Protein AF-A0A1Y0BIU0-F1 (afdb_monomer_lite)

Structure (mmCIF, N/CA/C/O backbone):
data_AF-A0A1Y0BIU0-F1
#
_entry.id   AF-A0A1Y0BIU0-F1
#
loop_
_atom_site.group_PDB
_atom_site.id
_atom_site.type_symbol
_atom_site.label_atom_id
_atom_site.label_alt_id
_atom_site.label_comp_id
_atom_site.label_asym_id
_atom_site.label_entity_id
_atom_site.label_seq_id
_atom_site.pdbx_PDB_ins_code
_atom_site.Cartn_x
_atom_site.Cartn_y
_atom_site.Cartn_z
_atom_site.occupancy
_atom_site.B_iso_or_equiv
_atom_site.auth_seq_id
_atom_site.auth_comp_id
_atom_site.auth_asym_id
_atom_site.auth_atom_id
_atom_site.pdbx_PDB_model_num
ATOM 1 N N . MET A 1 1 ? -6.974 -20.911 17.694 1.00 64.38 1 MET A N 1
ATOM 2 C CA . MET A 1 1 ? -6.167 -20.661 16.487 1.00 64.38 1 MET A CA 1
ATOM 3 C C . MET A 1 1 ? -4.928 -21.517 16.591 1.00 64.38 1 MET A C 1
ATOM 5 O O . MET A 1 1 ? -4.274 -21.505 17.630 1.00 64.38 1 MET A O 1
ATOM 9 N N . THR A 1 2 ? -4.618 -22.281 15.554 1.00 69.25 2 THR A N 1
ATOM 10 C CA . THR A 1 2 ? -3.307 -22.928 15.434 1.00 69.25 2 THR A CA 1
ATOM 11 C C . THR A 1 2 ? -2.268 -21.893 14.987 1.00 69.25 2 THR A C 1
ATOM 13 O O . THR A 1 2 ? -2.621 -20.840 14.458 1.00 69.25 2 THR A O 1
ATOM 16 N N . ARG A 1 3 ? -0.967 -22.163 15.159 1.00 66.06 3 ARG A N 1
ATOM 17 C CA . ARG A 1 3 ? 0.085 -21.266 14.631 1.00 66.06 3 ARG A CA 1
ATOM 18 C C . ARG A 1 3 ? 0.022 -21.127 13.101 1.00 66.06 3 ARG A C 1
ATOM 20 O O . ARG A 1 3 ? 0.390 -20.086 12.577 1.00 66.06 3 ARG A O 1
ATOM 27 N N . ILE A 1 4 ? -0.489 -22.143 12.405 1.00 74.69 4 ILE A N 1
ATOM 28 C CA . ILE A 1 4 ? -0.654 -22.161 10.943 1.00 74.69 4 ILE A CA 1
ATOM 29 C C . ILE A 1 4 ? -1.794 -21.234 10.507 1.00 74.69 4 ILE A C 1
ATOM 31 O O . ILE A 1 4 ? -1.691 -20.593 9.464 1.00 74.69 4 ILE A O 1
ATOM 35 N N . ASP A 1 5 ? -2.829 -21.061 11.340 1.00 80.69 5 ASP A N 1
ATOM 36 C CA . ASP A 1 5 ? -3.926 -20.133 11.046 1.00 80.69 5 ASP A CA 1
ATOM 37 C C . ASP A 1 5 ? -3.447 -18.696 10.860 1.00 80.69 5 ASP A C 1
ATOM 39 O O . ASP A 1 5 ? -4.097 -17.943 10.141 1.00 80.69 5 ASP A O 1
ATOM 43 N N . TYR A 1 6 ? -2.321 -18.317 11.470 1.00 84.50 6 TYR A N 1
ATOM 44 C CA . TYR A 1 6 ? -1.779 -16.968 11.365 1.00 84.50 6 TYR A CA 1
ATOM 45 C C . TYR A 1 6 ? -1.210 -16.633 9.985 1.00 84.50 6 TYR A C 1
ATOM 47 O O . TYR A 1 6 ? -1.151 -15.457 9.627 1.00 84.50 6 TYR A O 1
ATOM 55 N N . LEU A 1 7 ? -0.848 -17.643 9.186 1.00 84.88 7 LEU A N 1
ATOM 56 C CA . LEU A 1 7 ? -0.313 -17.438 7.837 1.00 84.88 7 LEU A CA 1
ATOM 57 C C . LEU A 1 7 ? -1.304 -16.697 6.935 1.00 84.88 7 LEU A C 1
ATOM 59 O O . LEU A 1 7 ? -0.889 -15.935 6.067 1.00 84.88 7 LEU A O 1
ATOM 63 N N . ARG A 1 8 ? -2.613 -16.838 7.185 1.00 86.88 8 ARG A N 1
ATOM 64 C CA . ARG A 1 8 ? -3.645 -16.110 6.435 1.00 86.88 8 ARG A CA 1
ATOM 65 C C . ARG A 1 8 ? -3.506 -14.588 6.566 1.00 86.88 8 ARG A C 1
ATOM 67 O O . ARG A 1 8 ? -3.809 -13.868 5.621 1.00 86.88 8 ARG A O 1
ATOM 74 N N . TYR A 1 9 ? -2.989 -14.095 7.696 1.00 88.94 9 TYR A N 1
ATOM 75 C CA . TYR A 1 9 ? -2.758 -12.663 7.930 1.00 88.94 9 TYR A CA 1
ATOM 76 C C . TYR A 1 9 ? -1.460 -12.152 7.286 1.00 88.94 9 TYR A C 1
ATOM 78 O O . TYR A 1 9 ? -1.167 -10.964 7.359 1.00 88.94 9 TYR A O 1
ATOM 86 N N . MET A 1 10 ? -0.695 -13.027 6.623 1.00 92.25 10 MET A N 1
ATOM 87 C CA . MET A 1 10 ? 0.383 -12.638 5.708 1.00 92.25 10 MET A CA 1
ATOM 88 C C . MET A 1 10 ? -0.114 -12.406 4.279 1.00 92.25 10 MET A C 1
ATOM 90 O O . MET A 1 10 ? 0.6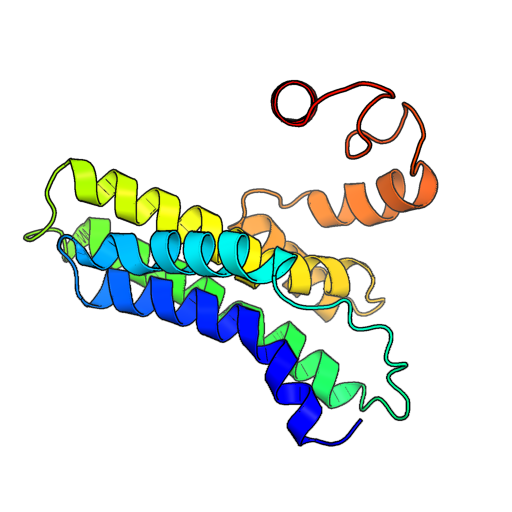70 -11.971 3.440 1.00 92.25 10 MET A O 1
ATOM 94 N N . SER A 1 11 ? -1.397 -12.652 3.984 1.00 91.31 11 SER A N 1
ATOM 95 C CA . SER A 1 11 ? -1.960 -12.391 2.653 1.00 91.31 11 SER A CA 1
ATOM 96 C C . SER A 1 11 ? -1.760 -10.951 2.155 1.00 91.31 11 SER A C 1
ATOM 98 O O . SER A 1 11 ? -1.416 -10.818 0.979 1.00 91.31 11 SER A O 1
ATOM 100 N N . PRO A 1 12 ? -1.831 -9.884 2.986 1.00 93.50 12 PRO A N 1
ATOM 101 C CA . PRO A 1 12 ? -1.523 -8.535 2.510 1.00 93.50 12 PRO A CA 1
ATOM 102 C C . PRO A 1 12 ? -0.058 -8.405 2.068 1.00 93.50 12 PRO A C 1
ATOM 104 O O . PRO A 1 12 ? 0.220 -7.866 1.000 1.00 93.50 12 PRO A O 1
ATOM 107 N N . ALA A 1 13 ? 0.883 -8.985 2.821 1.00 95.31 13 ALA A N 1
ATOM 108 C CA . ALA A 1 13 ? 2.299 -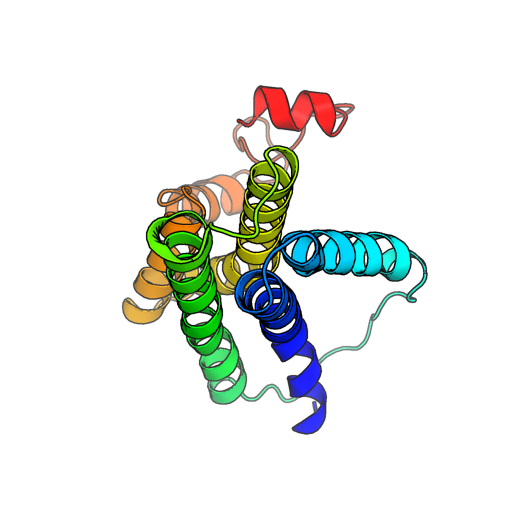8.993 2.455 1.00 95.31 13 ALA A CA 1
ATOM 109 C C . ALA A 1 13 ? 2.560 -9.765 1.150 1.00 95.31 13 ALA A C 1
ATOM 111 O O . ALA A 1 13 ? 3.382 -9.334 0.344 1.00 95.31 13 ALA A O 1
ATOM 112 N N . LEU A 1 14 ? 1.850 -10.876 0.914 1.00 94.38 14 LEU A N 1
ATOM 113 C CA . LEU A 1 14 ? 1.938 -11.631 -0.343 1.00 94.38 14 LEU A CA 1
ATOM 114 C C . LEU A 1 14 ? 1.410 -10.824 -1.533 1.00 94.38 14 LEU A C 1
ATOM 116 O O . LEU A 1 14 ? 2.017 -10.851 -2.605 1.00 94.38 14 LEU A O 1
ATOM 120 N N . LEU A 1 15 ? 0.323 -10.071 -1.343 1.00 94.75 15 LEU A N 1
ATOM 121 C CA . LEU A 1 15 ? -0.171 -9.154 -2.367 1.00 94.75 15 LEU A CA 1
ATOM 122 C C . LEU A 1 15 ? 0.870 -8.079 -2.675 1.00 94.75 15 LEU A C 1
ATOM 124 O O . LEU A 1 15 ? 1.272 -7.945 -3.830 1.00 94.75 15 LEU A O 1
ATOM 128 N N . VAL A 1 16 ? 1.404 -7.400 -1.658 1.00 97.94 16 VAL A N 1
ATOM 129 C CA . VAL A 1 16 ? 2.460 -6.392 -1.853 1.00 97.94 16 VAL A CA 1
ATOM 130 C C . VAL A 1 16 ? 3.687 -6.983 -2.554 1.00 97.94 16 VAL A C 1
ATOM 132 O O . VAL A 1 16 ? 4.236 -6.358 -3.463 1.00 97.94 16 VAL A O 1
ATOM 135 N N . ALA A 1 17 ? 4.082 -8.209 -2.199 1.00 98.00 17 ALA A N 1
ATOM 136 C CA . ALA A 1 17 ? 5.186 -8.914 -2.843 1.00 98.00 17 ALA A CA 1
ATOM 137 C C . ALA A 1 17 ? 4.951 -9.139 -4.346 1.00 98.00 17 ALA A C 1
ATOM 139 O O . ALA A 1 17 ? 5.905 -9.060 -5.119 1.00 98.00 17 ALA A O 1
ATOM 140 N N . SER A 1 18 ? 3.705 -9.349 -4.786 1.00 97.94 18 SER A N 1
ATOM 141 C CA . SER A 1 18 ? 3.380 -9.440 -6.218 1.00 97.94 18 SER A CA 1
ATOM 142 C C . SER A 1 18 ? 3.620 -8.116 -6.956 1.00 97.94 18 SER A C 1
ATOM 144 O O . SER A 1 18 ? 4.182 -8.114 -8.052 1.00 97.94 18 SER A O 1
ATOM 146 N N . GLY A 1 19 ? 3.289 -6.978 -6.333 1.00 98.38 19 GLY A N 1
ATOM 147 C CA . GLY A 1 19 ? 3.594 -5.651 -6.870 1.00 98.38 19 GLY A CA 1
ATOM 148 C C . GLY A 1 19 ? 5.096 -5.392 -6.941 1.00 98.38 19 GLY A C 1
ATOM 149 O O . GLY A 1 19 ? 5.595 -4.961 -7.980 1.00 98.38 19 GLY A O 1
ATOM 150 N N . ILE A 1 20 ? 5.827 -5.732 -5.874 1.00 98.75 20 ILE A N 1
ATOM 151 C CA . ILE A 1 20 ? 7.295 -5.654 -5.844 1.00 98.75 20 ILE A CA 1
ATOM 152 C C . ILE A 1 20 ? 7.898 -6.501 -6.964 1.00 98.75 20 ILE A C 1
ATOM 154 O O . ILE A 1 20 ? 8.758 -6.012 -7.690 1.00 98.75 20 ILE A O 1
ATOM 158 N N . LEU A 1 21 ? 7.442 -7.744 -7.135 1.00 98.75 21 LEU A N 1
ATOM 159 C CA . LEU A 1 21 ? 7.933 -8.640 -8.179 1.00 98.75 21 LEU A CA 1
ATOM 160 C C . LEU A 1 21 ? 7.665 -8.075 -9.578 1.00 98.75 21 LEU A C 1
ATOM 162 O O . LEU A 1 21 ? 8.565 -8.068 -10.413 1.00 98.75 21 LEU A O 1
ATOM 166 N N . GLY A 1 22 ? 6.462 -7.555 -9.823 1.00 98.50 22 GLY A N 1
ATOM 167 C CA . GLY A 1 22 ? 6.115 -6.932 -11.099 1.00 98.50 22 GLY A CA 1
ATOM 168 C C . GLY A 1 22 ? 7.010 -5.740 -11.435 1.00 98.50 22 GLY A C 1
ATOM 169 O O . GLY A 1 22 ? 7.572 -5.654 -12.528 1.00 98.50 22 GLY A O 1
ATOM 170 N N . LEU A 1 23 ? 7.217 -4.855 -10.456 1.00 98.69 23 LEU A N 1
ATOM 171 C CA . LEU A 1 23 ? 8.145 -3.732 -10.579 1.00 98.69 23 LEU A CA 1
ATOM 172 C C . LEU A 1 23 ? 9.599 -4.197 -10.702 1.00 98.69 23 LEU A C 1
ATOM 174 O O . LEU A 1 23 ? 10.380 -3.559 -11.396 1.00 98.69 23 LEU A O 1
ATOM 178 N N . TRP A 1 24 ? 9.994 -5.301 -10.075 1.00 98.50 24 TRP A N 1
ATOM 179 C CA . TRP A 1 24 ? 11.344 -5.847 -10.204 1.00 98.50 24 TRP A CA 1
ATOM 180 C C . TRP A 1 24 ? 11.613 -6.425 -11.598 1.00 98.50 24 TRP A C 1
ATOM 182 O O . TRP A 1 24 ? 12.710 -6.254 -12.124 1.00 98.50 24 TRP A O 1
ATOM 192 N N . LEU A 1 25 ? 10.614 -7.049 -12.225 1.00 98.12 25 LEU A N 1
ATOM 193 C CA . LEU A 1 25 ? 10.729 -7.624 -13.569 1.00 98.12 25 LEU A CA 1
ATOM 194 C C . LEU A 1 25 ? 10.693 -6.563 -14.683 1.00 98.12 25 LEU A C 1
ATOM 196 O O . LEU A 1 25 ? 11.430 -6.695 -15.655 1.00 98.12 25 LEU A O 1
ATOM 200 N N . GLY A 1 26 ? 9.914 -5.486 -14.525 1.00 96.81 26 GLY A N 1
ATOM 201 C CA . GLY A 1 26 ? 9.857 -4.389 -15.502 1.00 96.81 26 GLY A CA 1
ATOM 202 C C . GLY A 1 26 ? 9.040 -4.700 -16.763 1.00 96.81 26 GLY A C 1
ATOM 203 O O . GLY A 1 26 ? 8.381 -5.736 -16.860 1.00 96.81 26 GLY A O 1
ATOM 204 N N . GLY A 1 27 ? 9.030 -3.765 -17.718 1.00 97.12 27 GLY A N 1
ATOM 205 C CA . GLY A 1 27 ? 8.128 -3.812 -18.875 1.00 97.12 27 GLY A CA 1
ATOM 206 C C . GLY A 1 27 ? 6.669 -3.990 -18.451 1.00 97.12 27 GLY A C 1
ATOM 207 O O . GLY A 1 27 ? 6.238 -3.449 -17.435 1.00 97.12 27 GLY A O 1
ATOM 208 N N . HIS A 1 28 ? 5.921 -4.832 -19.161 1.00 97.88 28 HIS A N 1
ATOM 209 C CA . HIS A 1 28 ? 4.514 -5.099 -18.840 1.00 97.88 28 HIS A CA 1
ATOM 210 C C . HIS A 1 28 ? 4.291 -5.832 -17.504 1.00 97.88 28 HIS A C 1
ATOM 212 O O . HIS A 1 28 ? 3.162 -5.879 -17.015 1.00 97.88 28 HIS A O 1
ATOM 218 N N . TRP A 1 29 ? 5.331 -6.376 -16.860 1.00 98.50 29 TRP A N 1
ATOM 219 C CA . TRP A 1 29 ? 5.175 -7.024 -15.552 1.00 98.50 29 TRP A CA 1
ATOM 220 C C . TRP A 1 29 ? 4.794 -6.048 -14.439 1.00 98.50 29 TRP A C 1
ATOM 222 O O . TRP A 1 29 ? 4.256 -6.481 -13.422 1.00 98.50 29 TRP A O 1
ATOM 232 N N . VAL A 1 30 ? 4.976 -4.737 -14.630 1.00 98.56 30 VAL A N 1
ATOM 233 C CA . VAL A 1 30 ? 4.536 -3.718 -13.659 1.00 98.56 30 VAL A CA 1
ATOM 234 C C . VAL A 1 30 ? 3.029 -3.755 -13.381 1.00 98.56 30 VAL A C 1
ATOM 236 O O . VAL A 1 30 ? 2.587 -3.260 -12.347 1.00 98.56 30 VAL A O 1
ATOM 239 N N . TRP A 1 31 ? 2.240 -4.387 -14.254 1.00 98.62 31 TRP A N 1
ATOM 240 C CA . TRP A 1 31 ? 0.804 -4.616 -14.078 1.00 98.62 31 TRP A CA 1
ATOM 241 C C . TRP A 1 31 ? 0.460 -5.739 -13.091 1.00 98.62 31 TRP A C 1
ATOM 243 O O . TRP A 1 31 ? -0.699 -5.866 -12.696 1.00 98.62 31 TRP A O 1
ATOM 253 N N . LEU A 1 32 ? 1.438 -6.552 -12.676 1.00 98.50 32 LEU A N 1
ATOM 254 C CA . LEU A 1 32 ? 1.209 -7.748 -11.863 1.00 98.50 32 LEU A CA 1
ATOM 255 C C . LEU A 1 32 ? 0.487 -7.444 -10.544 1.00 98.50 32 LEU A C 1
ATOM 257 O O . LEU A 1 32 ? -0.438 -8.169 -10.190 1.00 98.50 32 LEU A O 1
ATOM 261 N N . GLY A 1 33 ? 0.858 -6.365 -9.847 1.00 98.06 33 GLY A N 1
ATOM 262 C CA . GLY A 1 33 ? 0.194 -5.968 -8.600 1.00 98.06 33 GLY A CA 1
ATOM 263 C C . GLY A 1 33 ? -1.285 -5.634 -8.814 1.00 98.06 33 GLY A C 1
ATOM 264 O O . GLY A 1 33 ? -2.1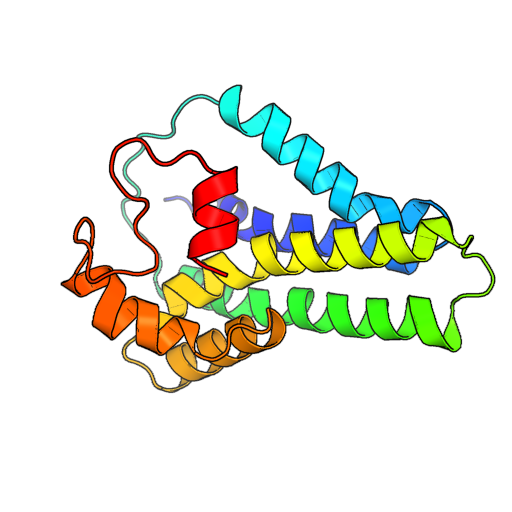52 -6.130 -8.095 1.00 98.06 33 GLY A O 1
ATOM 265 N N . PHE A 1 34 ? -1.598 -4.852 -9.848 1.00 98.25 34 PHE A N 1
ATOM 266 C CA . PHE A 1 34 ? -2.978 -4.517 -10.191 1.00 98.25 34 PHE A CA 1
ATOM 267 C C . PHE A 1 34 ? -3.794 -5.747 -10.617 1.00 98.25 34 PHE A C 1
ATOM 269 O O . PHE A 1 34 ? -4.924 -5.923 -10.166 1.00 98.25 34 PHE A O 1
ATOM 276 N N . VAL A 1 35 ? -3.213 -6.646 -11.416 1.00 98.31 35 VAL A N 1
ATOM 277 C CA . VAL A 1 35 ? -3.860 -7.916 -11.789 1.00 98.31 35 VAL A CA 1
ATOM 278 C C . VAL A 1 35 ? -4.097 -8.802 -10.562 1.00 98.31 35 VAL A C 1
ATOM 280 O O . VAL A 1 35 ? -5.167 -9.397 -10.451 1.00 98.31 35 VAL A O 1
ATOM 283 N N . ALA A 1 36 ? -3.155 -8.862 -9.616 1.00 97.12 36 ALA A N 1
ATOM 284 C CA . ALA A 1 36 ? -3.326 -9.605 -8.368 1.00 97.12 36 ALA A CA 1
ATOM 285 C C . ALA A 1 36 ? -4.476 -9.041 -7.518 1.00 97.12 36 ALA A C 1
ATOM 287 O O . ALA A 1 36 ? -5.275 -9.811 -6.985 1.00 97.12 36 ALA A O 1
ATOM 288 N N . PHE A 1 37 ? -4.617 -7.712 -7.450 1.00 95.62 37 PHE A N 1
ATOM 289 C CA . PHE A 1 37 ? -5.785 -7.075 -6.839 1.00 95.62 37 PHE A CA 1
ATOM 290 C C . PHE A 1 37 ? -7.088 -7.496 -7.528 1.00 95.62 37 PHE A C 1
ATOM 292 O O . PHE A 1 37 ? -8.010 -7.941 -6.847 1.00 95.62 37 PHE A O 1
ATOM 299 N N . LEU A 1 38 ? -7.166 -7.395 -8.860 1.00 97.19 38 LEU A N 1
ATOM 300 C CA . LEU A 1 38 ? -8.371 -7.782 -9.600 1.00 97.19 38 LEU A CA 1
ATOM 301 C C . LEU A 1 38 ? -8.718 -9.257 -9.381 1.00 97.19 38 LEU A C 1
ATOM 303 O O . LEU A 1 38 ? -9.887 -9.588 -9.196 1.00 97.19 38 LEU A O 1
ATOM 307 N N . ALA A 1 39 ? -7.714 -10.134 -9.347 1.00 96.00 39 ALA A N 1
ATOM 308 C CA . ALA A 1 39 ? -7.909 -11.544 -9.043 1.00 96.00 39 ALA A CA 1
ATOM 309 C C . ALA A 1 39 ? -8.530 -11.731 -7.650 1.00 96.00 39 ALA A C 1
ATOM 311 O O . ALA A 1 39 ? -9.539 -12.424 -7.523 1.00 96.00 39 ALA A O 1
ATOM 312 N N . VAL A 1 40 ? -8.001 -11.066 -6.617 1.00 93.56 40 VAL A N 1
ATOM 313 C CA . VAL A 1 40 ? -8.601 -11.110 -5.273 1.00 93.56 40 VAL A CA 1
ATOM 314 C C . VAL A 1 40 ? -10.026 -10.565 -5.287 1.00 93.56 40 VAL A C 1
ATOM 316 O O . VAL A 1 40 ? -10.924 -11.255 -4.825 1.00 93.56 40 VAL A O 1
ATOM 319 N N . ALA A 1 41 ? -10.265 -9.395 -5.880 1.00 93.50 41 ALA A N 1
ATOM 320 C CA . ALA A 1 41 ? -11.588 -8.772 -5.915 1.00 93.50 41 ALA A CA 1
ATOM 321 C C . ALA A 1 41 ? -12.648 -9.630 -6.632 1.00 93.50 41 ALA A C 1
ATOM 323 O O . ALA A 1 41 ? -13.807 -9.645 -6.225 1.00 93.50 41 ALA A O 1
ATOM 324 N N . VAL A 1 42 ? -12.263 -10.360 -7.684 1.00 96.19 42 VAL A N 1
ATOM 325 C CA . VAL A 1 42 ? -13.159 -11.288 -8.395 1.00 96.19 42 VAL A CA 1
ATOM 326 C C . VAL A 1 42 ? -13.385 -12.571 -7.597 1.00 96.19 42 VAL A C 1
ATOM 328 O O . VAL A 1 42 ? -14.485 -13.118 -7.619 1.00 96.19 42 VAL A O 1
ATOM 331 N N . THR A 1 43 ? -12.357 -13.069 -6.909 1.00 94.38 43 THR A N 1
ATOM 332 C CA . THR A 1 43 ? -12.450 -14.332 -6.161 1.00 94.38 43 THR A CA 1
ATOM 333 C C . THR A 1 43 ? -13.115 -14.186 -4.798 1.00 94.38 43 THR A C 1
ATOM 335 O O . THR A 1 43 ? -13.813 -15.110 -4.397 1.00 94.38 43 THR A O 1
ATOM 338 N N . ASP A 1 44 ? -12.958 -13.056 -4.107 1.00 91.94 44 ASP A N 1
ATOM 339 C CA . ASP A 1 44 ? -13.453 -12.852 -2.739 1.00 91.94 44 ASP A CA 1
ATOM 340 C C . ASP A 1 44 ? -14.966 -13.115 -2.594 1.00 91.94 44 ASP A C 1
ATOM 342 O O . ASP A 1 44 ? -15.334 -13.922 -1.742 1.00 91.94 44 ASP A O 1
ATOM 346 N N . PRO A 1 45 ? -15.856 -12.616 -3.481 1.00 92.88 45 PRO A N 1
ATOM 347 C CA . PRO A 1 45 ? -17.288 -12.923 -3.405 1.00 92.88 45 PRO A CA 1
ATOM 348 C C . PRO A 1 45 ? -17.636 -14.391 -3.691 1.00 92.88 45 PRO A C 1
ATOM 350 O O . PRO A 1 45 ? -18.741 -14.835 -3.374 1.00 92.88 45 PRO A O 1
ATOM 353 N N . LEU A 1 46 ? -16.726 -15.134 -4.333 1.00 95.00 46 LEU A N 1
ATOM 354 C CA . LEU A 1 46 ? -16.879 -16.567 -4.605 1.00 95.00 46 LEU A CA 1
ATOM 355 C C . LEU A 1 46 ? -16.457 -17.415 -3.399 1.00 95.00 46 LEU A C 1
ATOM 357 O O . LEU A 1 46 ? -16.844 -18.582 -3.301 1.00 95.00 46 LEU A O 1
ATOM 361 N N . LEU A 1 47 ? -15.668 -16.843 -2.485 1.00 89.31 47 LEU A N 1
ATOM 362 C CA . LEU A 1 47 ? -15.297 -17.477 -1.231 1.00 89.31 47 LEU A CA 1
ATOM 363 C C . LEU A 1 47 ? -16.463 -17.343 -0.241 1.00 89.31 47 LEU A C 1
ATOM 365 O O . LEU A 1 47 ? -17.069 -16.288 -0.069 1.00 89.31 47 LEU A O 1
ATOM 369 N N . GLY A 1 48 ? -16.818 -18.446 0.418 1.00 91.31 48 GLY A N 1
ATOM 370 C CA . GLY A 1 48 ? -17.844 -18.428 1.459 1.00 91.31 48 GLY A CA 1
ATOM 371 C C . GLY A 1 48 ? -17.443 -17.548 2.651 1.00 91.31 48 GLY A C 1
ATOM 372 O O . GLY A 1 48 ? -16.262 -17.357 2.936 1.00 91.31 48 GLY A O 1
ATOM 373 N N . LYS A 1 49 ? -18.434 -17.047 3.395 1.00 90.56 49 LYS A N 1
ATOM 374 C CA . LYS A 1 49 ? -18.206 -16.221 4.592 1.00 90.56 49 LYS A CA 1
ATOM 375 C C . LYS A 1 49 ? -17.536 -17.030 5.710 1.00 90.56 49 LYS A C 1
ATOM 377 O O . LYS A 1 49 ? -18.054 -18.068 6.121 1.00 90.56 49 LYS A O 1
ATOM 382 N N . ASP A 1 50 ? -16.433 -16.521 6.262 1.00 87.56 50 ASP A N 1
ATOM 383 C CA . ASP A 1 50 ? -15.771 -17.117 7.433 1.00 87.56 50 ASP A CA 1
ATOM 384 C C . ASP A 1 50 ? -16.377 -16.587 8.747 1.00 87.56 50 ASP A C 1
ATOM 386 O O . ASP A 1 50 ? -15.953 -15.563 9.293 1.00 87.56 50 ASP A O 1
ATOM 390 N N . HIS A 1 51 ? -17.362 -17.323 9.271 1.00 89.31 51 HIS A N 1
ATOM 391 C CA . HIS A 1 51 ? -17.996 -17.073 10.573 1.00 89.31 51 HIS A CA 1
ATOM 392 C C . HIS A 1 51 ? -17.252 -17.715 11.761 1.00 89.31 51 HIS A C 1
ATOM 394 O O . HIS A 1 51 ? -17.756 -17.702 12.886 1.00 89.31 51 HIS A O 1
ATOM 400 N N . GLY A 1 52 ? -16.068 -18.297 11.544 1.00 84.38 52 GLY A N 1
ATOM 401 C CA . GLY A 1 52 ? -15.313 -18.971 12.594 1.00 84.38 52 GLY A CA 1
ATOM 402 C C . GLY A 1 52 ? -14.889 -18.013 13.711 1.00 84.38 52 GLY A C 1
ATOM 403 O O . GLY A 1 52 ? -14.265 -16.978 13.468 1.00 84.38 52 GLY A O 1
ATOM 404 N N . MET A 1 53 ? -15.175 -18.367 14.967 1.00 83.12 53 MET A N 1
ATOM 405 C CA . MET A 1 53 ? -14.652 -17.619 16.111 1.00 83.12 53 MET A CA 1
ATOM 406 C C . MET A 1 53 ? -13.186 -17.975 16.357 1.00 83.12 53 MET A C 1
ATOM 408 O O . MET A 1 53 ? -12.824 -19.137 16.556 1.00 83.12 53 MET A O 1
ATOM 412 N N . ARG A 1 54 ? -12.325 -16.959 16.396 1.00 81.88 54 ARG A N 1
ATOM 413 C CA . ARG A 1 54 ? -10.893 -17.136 16.635 1.00 81.88 54 ARG A CA 1
ATOM 414 C C . ARG A 1 54 ? -10.613 -17.077 18.139 1.00 81.88 54 ARG A C 1
ATOM 416 O O . ARG A 1 54 ? -10.442 -16.005 18.703 1.00 81.88 54 ARG A O 1
ATOM 423 N N . GLN A 1 55 ? -10.581 -18.237 18.794 1.00 78.06 55 GLN A N 1
ATOM 424 C CA . GLN A 1 55 ? -10.200 -18.359 20.210 1.00 78.06 55 GLN A CA 1
ATOM 425 C C . GLN A 1 55 ? -8.700 -18.649 20.371 1.00 78.06 55 GLN A C 1
ATOM 427 O O . GLN A 1 55 ? -8.088 -19.262 19.493 1.00 78.06 55 GLN A O 1
ATOM 432 N N . GLY A 1 56 ? -8.111 -18.243 21.501 1.00 74.75 56 GLY A N 1
ATOM 433 C CA . GLY A 1 56 ? -6.700 -18.505 21.816 1.00 74.75 56 GLY A CA 1
ATOM 434 C C . GLY A 1 56 ? -5.725 -17.706 20.951 1.00 74.75 56 GLY A C 1
ATOM 435 O O . GLY A 1 56 ? -4.773 -18.270 20.414 1.00 74.75 56 GLY A O 1
ATOM 436 N N . ALA A 1 57 ? -5.997 -16.413 20.761 1.00 78.25 57 ALA A N 1
ATOM 437 C CA . ALA A 1 57 ? -5.094 -15.531 20.038 1.00 78.25 57 ALA A CA 1
ATOM 438 C C . ALA A 1 57 ? -3.761 -15.374 20.792 1.00 78.25 57 ALA A C 1
ATOM 440 O O . ALA A 1 57 ? -3.738 -15.303 22.017 1.00 78.25 57 ALA A O 1
ATOM 441 N N . HIS A 1 58 ? -2.659 -15.299 20.050 1.00 88.25 58 HIS A N 1
ATOM 442 C CA . HIS A 1 58 ? -1.318 -14.998 20.532 1.00 88.25 58 HIS A CA 1
ATOM 443 C C . HIS A 1 58 ? -0.989 -13.525 20.222 1.00 88.25 58 HIS A C 1
ATOM 445 O O . HIS A 1 58 ? -0.571 -13.228 19.097 1.00 88.25 58 HIS A O 1
ATOM 451 N N . PRO A 1 59 ? -1.175 -12.586 21.174 1.00 87.50 59 PRO A N 1
ATOM 452 C CA . PRO A 1 59 ? -1.139 -11.148 20.893 1.00 87.50 59 PRO A CA 1
ATOM 453 C C . PRO A 1 59 ? 0.186 -10.689 20.289 1.00 87.50 59 PRO A C 1
ATOM 455 O O . PRO A 1 59 ? 0.190 -9.985 19.288 1.00 87.50 59 PRO A O 1
ATOM 458 N N . LEU A 1 60 ? 1.309 -11.200 20.808 1.00 89.88 60 LEU A N 1
ATOM 459 C CA . LEU A 1 60 ? 2.636 -10.883 20.279 1.00 89.88 60 LEU A CA 1
ATOM 460 C C . LEU A 1 60 ? 2.795 -11.298 18.810 1.00 89.88 60 LEU A C 1
ATOM 462 O O . LEU A 1 60 ? 3.437 -10.593 18.044 1.00 89.88 60 LEU A O 1
ATOM 466 N N . LEU A 1 61 ? 2.215 -12.434 18.404 1.00 90.62 61 LEU A N 1
ATOM 467 C CA . LEU A 1 61 ? 2.328 -12.890 17.016 1.00 90.62 61 LEU A CA 1
ATOM 468 C C . LEU A 1 61 ? 1.476 -12.014 16.094 1.00 90.62 61 LEU A C 1
ATOM 470 O O . LEU A 1 61 ? 1.933 -11.654 15.016 1.00 90.62 61 LEU A O 1
ATOM 474 N N . ALA A 1 62 ? 0.272 -11.637 16.535 1.00 90.19 62 ALA A N 1
ATOM 475 C CA . ALA A 1 62 ? -0.566 -10.689 15.809 1.00 90.19 62 ALA A CA 1
ATOM 476 C C . ALA A 1 62 ? 0.131 -9.327 15.659 1.00 90.19 62 ALA A C 1
ATOM 478 O O . ALA A 1 62 ? 0.166 -8.781 14.562 1.00 90.19 62 ALA A O 1
ATOM 479 N N . ASP A 1 63 ? 0.760 -8.821 16.721 1.00 91.88 63 ASP A N 1
ATOM 480 C CA . ASP A 1 63 ? 1.511 -7.567 16.664 1.00 91.88 63 ASP A CA 1
ATOM 481 C C . ASP A 1 63 ? 2.694 -7.658 15.705 1.00 91.88 63 ASP A C 1
ATOM 483 O O . ASP A 1 63 ? 2.820 -6.812 14.826 1.00 91.88 63 ASP A O 1
ATOM 487 N N . VAL A 1 64 ? 3.525 -8.699 15.807 1.00 93.44 64 VAL A N 1
ATOM 488 C CA . VAL A 1 64 ? 4.655 -8.900 14.883 1.00 93.44 64 VAL A CA 1
ATOM 489 C C . VAL A 1 64 ? 4.183 -8.890 13.428 1.00 93.44 64 VAL A C 1
ATOM 491 O O . VAL A 1 64 ? 4.819 -8.262 12.587 1.00 93.44 64 VAL A O 1
ATOM 494 N N . ILE A 1 65 ? 3.047 -9.526 13.139 1.00 93.62 65 ILE A N 1
ATOM 495 C CA . ILE A 1 65 ? 2.431 -9.545 11.809 1.00 93.62 65 ILE A CA 1
ATOM 496 C C . ILE A 1 65 ? 2.016 -8.145 11.342 1.00 93.62 65 ILE A C 1
ATOM 498 O O . ILE A 1 65 ? 2.253 -7.805 10.181 1.00 93.62 65 ILE A O 1
ATOM 502 N N . LEU A 1 66 ? 1.422 -7.341 12.226 1.00 94.44 66 LEU A N 1
ATOM 503 C CA . LEU A 1 66 ? 1.018 -5.967 11.923 1.00 94.44 66 LEU A CA 1
ATOM 504 C C . LEU A 1 66 ? 2.242 -5.076 11.678 1.00 94.44 66 LEU A C 1
ATOM 506 O O . LEU A 1 66 ? 2.318 -4.418 10.643 1.00 94.44 66 LEU A O 1
ATOM 510 N N . TYR A 1 67 ? 3.228 -5.092 12.583 1.00 95.00 67 TYR A N 1
ATOM 511 C CA . TYR A 1 67 ? 4.467 -4.316 12.435 1.00 95.00 67 TYR A CA 1
ATOM 512 C C . TYR A 1 67 ? 5.255 -4.726 11.198 1.00 95.00 67 TYR A C 1
ATOM 514 O O . TYR A 1 67 ? 5.831 -3.867 10.535 1.00 95.00 67 TYR A O 1
ATOM 522 N N . PHE A 1 68 ? 5.246 -6.011 10.846 1.00 95.19 68 PHE A N 1
ATOM 523 C CA . PHE A 1 68 ? 5.927 -6.498 9.656 1.00 95.19 68 PHE A CA 1
ATOM 524 C C . PHE A 1 68 ? 5.427 -5.830 8.371 1.00 95.19 68 PHE A C 1
ATOM 526 O O . PHE A 1 68 ? 6.250 -5.608 7.489 1.00 95.19 68 PHE A O 1
ATOM 533 N N . GLN A 1 69 ? 4.146 -5.439 8.266 1.00 94.94 69 GLN A N 1
ATOM 534 C CA . GLN A 1 69 ? 3.585 -4.864 7.030 1.00 94.94 69 GLN A CA 1
ATOM 535 C C . GLN A 1 69 ? 4.268 -3.563 6.582 1.00 94.94 69 GLN A C 1
ATOM 537 O O . GLN A 1 69 ? 4.269 -3.259 5.389 1.00 94.94 69 GLN A O 1
ATOM 542 N N . VAL A 1 70 ? 4.919 -2.825 7.490 1.00 94.88 70 VAL A N 1
ATOM 543 C CA . VAL A 1 70 ? 5.695 -1.629 7.117 1.00 94.88 70 VAL A CA 1
ATOM 544 C C . VAL A 1 70 ? 6.851 -1.960 6.174 1.00 94.88 70 VAL A C 1
ATOM 546 O O . VAL A 1 70 ? 7.168 -1.169 5.291 1.00 94.88 70 VAL A O 1
ATOM 549 N N . VAL A 1 71 ? 7.454 -3.143 6.321 1.00 95.75 71 VAL A N 1
ATOM 550 C CA . VAL A 1 71 ? 8.633 -3.558 5.556 1.00 95.75 71 VAL A CA 1
ATOM 551 C C . VAL A 1 71 ? 8.312 -3.763 4.071 1.00 95.75 71 VAL A C 1
ATOM 553 O O . VAL A 1 71 ? 8.930 -3.081 3.251 1.00 95.75 71 VAL A O 1
ATOM 556 N N . PRO A 1 72 ? 7.367 -4.641 3.669 1.00 96.94 72 PRO A N 1
ATOM 557 C CA . PRO A 1 72 ? 7.040 -4.817 2.260 1.00 96.94 72 PRO A CA 1
ATOM 558 C C . PRO A 1 72 ? 6.423 -3.550 1.657 1.00 96.94 72 PRO A C 1
ATOM 560 O O . PRO A 1 72 ? 6.717 -3.238 0.508 1.00 96.94 72 PRO A O 1
ATOM 563 N N . VAL A 1 73 ? 5.634 -2.772 2.409 1.00 97.00 73 VAL A N 1
ATOM 564 C CA . VAL A 1 73 ? 5.056 -1.517 1.895 1.00 97.00 73 VAL A CA 1
ATOM 565 C C . VAL A 1 73 ? 6.141 -0.469 1.626 1.00 97.00 73 VAL A C 1
ATOM 567 O O . VAL A 1 73 ? 6.149 0.137 0.559 1.00 97.00 73 VAL A O 1
ATOM 570 N N . ALA A 1 74 ? 7.106 -0.283 2.530 1.00 96.12 74 ALA A N 1
ATOM 571 C CA . ALA A 1 74 ? 8.229 0.621 2.278 1.00 96.12 74 ALA A CA 1
ATOM 572 C C . ALA A 1 74 ? 9.088 0.139 1.095 1.00 96.12 74 ALA A C 1
ATOM 574 O O . ALA A 1 74 ? 9.459 0.933 0.229 1.00 96.12 74 ALA A O 1
ATOM 575 N N . LEU A 1 75 ? 9.356 -1.171 1.020 1.00 97.94 75 LEU A N 1
ATOM 576 C CA . LEU A 1 75 ? 10.112 -1.764 -0.081 1.00 97.94 75 LEU A CA 1
ATOM 577 C C . LEU A 1 75 ? 9.410 -1.569 -1.432 1.00 97.94 75 LEU A C 1
ATOM 579 O O . LEU A 1 75 ? 10.079 -1.250 -2.412 1.00 97.94 75 LEU A O 1
ATOM 583 N N . LEU A 1 76 ? 8.080 -1.696 -1.486 1.00 98.38 76 LEU A N 1
ATOM 584 C CA . LEU A 1 76 ? 7.280 -1.420 -2.682 1.00 98.38 76 LEU A CA 1
ATOM 585 C C . LEU A 1 76 ? 7.563 -0.021 -3.238 1.00 98.38 76 LEU A C 1
ATOM 587 O O . LEU A 1 76 ? 7.830 0.111 -4.430 1.00 98.38 76 LEU A O 1
ATOM 591 N N . TRP A 1 77 ? 7.564 1.005 -2.385 1.00 97.56 77 TRP A N 1
ATOM 592 C CA . TRP A 1 77 ? 7.821 2.386 -2.804 1.00 97.56 77 TRP A CA 1
ATOM 593 C C . TRP A 1 77 ? 9.273 2.630 -3.223 1.00 97.56 77 TRP A C 1
ATOM 595 O O . TRP A 1 77 ? 9.514 3.352 -4.191 1.00 97.56 77 TRP A O 1
ATOM 605 N N . VAL A 1 78 ? 10.239 1.990 -2.557 1.00 98.12 78 VAL A N 1
ATOM 606 C CA . VAL A 1 78 ? 11.653 2.038 -2.969 1.00 98.12 78 VAL A CA 1
ATOM 607 C C . VAL A 1 78 ? 11.837 1.413 -4.355 1.00 98.12 78 VAL A C 1
ATOM 609 O O . VAL A 1 78 ? 12.459 2.019 -5.229 1.00 98.12 78 VAL A O 1
ATOM 612 N N . VAL A 1 79 ? 11.268 0.226 -4.584 1.00 98.62 79 VAL A N 1
ATOM 613 C CA . VAL A 1 79 ? 11.356 -0.475 -5.875 1.00 98.62 79 VAL A CA 1
ATOM 614 C C . VAL A 1 79 ? 10.585 0.278 -6.959 1.00 98.62 79 VAL A C 1
ATOM 616 O O . VAL A 1 79 ? 11.052 0.349 -8.093 1.00 98.62 79 VAL A O 1
ATOM 619 N N . PHE A 1 80 ? 9.453 0.901 -6.624 1.00 98.44 80 PHE A N 1
ATOM 620 C CA . PHE A 1 80 ? 8.723 1.773 -7.542 1.00 98.44 80 PHE A CA 1
ATOM 621 C C . PHE A 1 80 ? 9.566 2.964 -7.990 1.00 98.44 80 PHE A C 1
ATOM 623 O O . PHE A 1 80 ? 9.727 3.163 -9.193 1.00 98.44 80 PHE A O 1
ATOM 630 N N . ALA A 1 81 ? 10.150 3.707 -7.043 1.00 98.25 81 ALA A N 1
ATOM 631 C CA . ALA A 1 81 ? 11.008 4.853 -7.338 1.00 98.25 81 ALA A CA 1
ATOM 632 C C . ALA A 1 81 ? 12.212 4.450 -8.204 1.00 98.25 81 ALA A C 1
ATOM 634 O O . ALA A 1 81 ? 12.539 5.130 -9.177 1.00 98.25 81 ALA A O 1
ATOM 635 N N . TRP A 1 82 ? 12.833 3.308 -7.898 1.00 98.56 82 TRP A N 1
ATOM 636 C CA . TRP A 1 82 ? 13.895 2.732 -8.722 1.00 98.56 82 TRP A CA 1
ATOM 637 C C . TRP A 1 82 ? 13.414 2.390 -10.141 1.00 98.56 82 TRP A C 1
ATOM 639 O O . TRP A 1 82 ? 14.071 2.770 -11.113 1.00 98.56 82 TRP A O 1
ATOM 649 N N . ARG A 1 83 ? 12.253 1.732 -10.275 1.00 98.31 83 ARG A N 1
ATOM 650 C CA . ARG A 1 83 ? 11.693 1.298 -11.563 1.00 98.31 83 ARG A CA 1
ATOM 651 C C . ARG A 1 83 ? 11.357 2.469 -12.479 1.00 98.31 83 ARG A C 1
ATOM 653 O O . ARG A 1 83 ? 11.731 2.439 -13.644 1.00 98.31 83 ARG A O 1
ATOM 660 N N . ILE A 1 84 ? 10.668 3.492 -11.979 1.00 97.56 84 ILE A N 1
ATOM 661 C CA . ILE A 1 84 ? 10.293 4.650 -12.811 1.00 97.56 84 ILE A CA 1
ATOM 662 C C . ILE A 1 84 ? 11.461 5.626 -13.018 1.00 97.56 84 ILE A C 1
ATOM 664 O O . ILE A 1 84 ? 11.447 6.410 -13.965 1.00 97.56 84 ILE A O 1
ATOM 668 N N . GLY A 1 85 ? 12.464 5.575 -12.137 1.00 97.62 85 GLY A N 1
ATOM 669 C CA . GLY A 1 85 ? 13.655 6.414 -12.173 1.00 97.62 85 GLY A CA 1
ATOM 670 C C . GLY A 1 85 ? 14.760 5.824 -13.042 1.00 97.62 85 GLY A C 1
ATOM 671 O O . GLY A 1 85 ? 14.839 6.097 -14.233 1.00 97.62 85 GLY A O 1
ATOM 672 N N . THR A 1 86 ? 15.665 5.054 -12.443 1.00 97.38 86 THR A N 1
ATOM 673 C CA . THR A 1 86 ? 16.887 4.599 -13.127 1.00 97.38 86 THR A CA 1
ATOM 674 C C . THR A 1 86 ? 16.706 3.307 -13.919 1.00 97.38 86 THR A C 1
ATOM 676 O O . THR A 1 86 ? 17.483 3.058 -14.837 1.00 97.38 86 THR A O 1
ATOM 679 N N . ALA A 1 87 ? 15.692 2.494 -13.611 1.00 97.19 87 ALA A N 1
ATOM 680 C CA . ALA A 1 87 ? 15.426 1.216 -14.277 1.00 97.19 87 ALA A CA 1
ATOM 681 C C . ALA A 1 87 ? 14.221 1.266 -15.237 1.00 97.19 87 ALA A C 1
ATOM 683 O O . ALA A 1 87 ? 13.473 0.294 -15.361 1.00 97.19 87 ALA A O 1
ATOM 684 N N . ASN A 1 88 ? 14.025 2.389 -15.929 1.00 97.19 88 ASN A N 1
ATOM 685 C CA . ASN A 1 88 ? 12.841 2.631 -16.758 1.00 97.19 88 ASN A CA 1
ATOM 686 C C . ASN A 1 88 ? 13.009 2.306 -18.253 1.00 97.19 88 ASN A C 1
ATOM 688 O O . ASN A 1 88 ? 12.063 2.490 -19.013 1.00 97.19 88 ASN A O 1
ATOM 692 N N . ALA A 1 89 ? 14.180 1.812 -18.672 1.00 95.38 89 ALA A N 1
ATOM 693 C CA . ALA A 1 89 ? 14.520 1.608 -20.085 1.00 95.38 89 ALA A CA 1
ATOM 694 C C . ALA A 1 89 ? 13.526 0.706 -20.842 1.00 95.38 89 ALA A C 1
ATOM 696 O O . ALA A 1 89 ? 13.273 0.931 -22.022 1.00 95.38 89 ALA A O 1
ATOM 697 N N . ASP A 1 90 ? 12.929 -0.266 -20.149 1.00 93.94 90 ASP A N 1
ATOM 698 C CA . ASP A 1 90 ? 11.995 -1.236 -20.731 1.00 93.94 90 ASP A CA 1
ATOM 699 C C . ASP A 1 90 ? 10.516 -0.821 -20.595 1.00 93.94 90 ASP A C 1
ATOM 701 O O . ASP A 1 90 ? 9.630 -1.620 -20.894 1.00 93.94 90 ASP A O 1
ATOM 705 N N . LEU A 1 91 ? 10.215 0.389 -20.097 1.00 97.50 91 LEU A N 1
ATOM 706 C CA . LEU A 1 91 ? 8.840 0.843 -19.860 1.00 97.50 91 LEU A CA 1
ATOM 707 C C . LEU A 1 91 ? 8.253 1.563 -21.075 1.00 97.50 91 LEU A C 1
ATOM 709 O O . LEU A 1 91 ? 8.737 2.618 -21.494 1.00 97.50 91 LEU A O 1
ATOM 713 N N . ALA A 1 92 ? 7.129 1.054 -21.576 1.00 97.50 92 ALA A N 1
ATOM 714 C CA . ALA A 1 92 ? 6.271 1.811 -22.476 1.00 97.50 92 ALA A CA 1
ATOM 715 C C . ALA A 1 92 ? 5.503 2.907 -21.701 1.00 97.50 92 ALA A C 1
ATOM 717 O O . ALA A 1 92 ? 5.313 2.795 -20.487 1.00 97.50 92 ALA A O 1
ATOM 718 N N . PRO A 1 93 ? 4.967 3.948 -22.372 1.00 96.56 93 PRO A N 1
ATOM 719 C CA . PRO A 1 93 ? 4.201 5.007 -21.705 1.00 96.56 93 PRO A CA 1
ATOM 720 C C . PRO A 1 93 ? 3.049 4.489 -20.829 1.00 96.56 93 PRO A C 1
ATOM 722 O O . PRO A 1 93 ? 2.819 4.996 -19.734 1.00 96.56 93 PRO A O 1
ATOM 725 N N . LEU A 1 94 ? 2.354 3.443 -21.285 1.00 97.69 94 LEU A N 1
ATOM 726 C CA . LEU A 1 94 ? 1.251 2.832 -20.545 1.00 97.69 94 LEU A CA 1
ATOM 727 C C . LEU A 1 94 ? 1.729 2.033 -19.316 1.00 97.69 94 LEU A C 1
ATOM 729 O O . LEU A 1 94 ? 0.984 1.897 -18.347 1.00 97.69 94 LEU A O 1
ATOM 733 N N . ASP A 1 95 ? 2.976 1.562 -19.303 1.00 98.25 95 ASP A N 1
ATOM 734 C CA . ASP A 1 95 ? 3.540 0.827 -18.168 1.00 98.25 95 ASP A CA 1
ATOM 735 C C . ASP A 1 95 ? 3.774 1.741 -16.955 1.00 98.25 95 ASP A C 1
ATOM 737 O O . ASP A 1 95 ? 3.642 1.292 -15.821 1.00 98.25 95 ASP A O 1
ATOM 741 N N . TYR A 1 96 ? 4.013 3.044 -17.146 1.00 98.38 96 TYR A N 1
ATOM 742 C CA . TYR A 1 96 ? 4.051 4.000 -16.027 1.00 98.38 96 TYR A CA 1
ATOM 743 C C . TYR A 1 96 ? 2.713 4.067 -15.290 1.00 98.38 96 TYR A C 1
ATOM 745 O O . TYR A 1 96 ? 2.679 4.097 -14.059 1.00 98.38 96 TYR A O 1
ATOM 753 N N . PHE A 1 97 ? 1.609 4.050 -16.040 1.00 98.25 97 PHE A N 1
ATOM 754 C CA . PHE A 1 97 ? 0.277 3.990 -15.454 1.00 98.25 97 PHE A CA 1
ATOM 755 C C . PHE A 1 97 ? 0.058 2.655 -14.736 1.00 98.25 97 PHE A C 1
ATOM 757 O O . PHE A 1 97 ? -0.380 2.662 -13.588 1.00 98.25 97 PHE A O 1
ATOM 764 N N . GLY A 1 98 ? 0.457 1.535 -15.351 1.00 98.38 98 GLY A N 1
ATOM 765 C CA . GLY A 1 98 ? 0.439 0.207 -14.728 1.00 98.38 98 GLY A CA 1
ATOM 766 C C . GLY A 1 98 ? 1.199 0.148 -13.401 1.00 98.38 98 GLY A C 1
ATOM 767 O O . GLY A 1 98 ? 0.677 -0.342 -12.401 1.00 98.38 98 GLY A O 1
ATOM 768 N N . ALA A 1 99 ? 2.406 0.713 -13.365 1.00 98.56 99 ALA A N 1
ATOM 769 C CA . ALA A 1 99 ? 3.219 0.813 -12.160 1.00 98.56 99 ALA A CA 1
ATOM 770 C C . ALA A 1 99 ? 2.532 1.671 -11.083 1.00 98.56 99 ALA A C 1
ATOM 772 O O . ALA A 1 99 ? 2.475 1.259 -9.924 1.00 98.56 99 ALA A O 1
ATOM 773 N N . ALA A 1 100 ? 1.964 2.821 -11.464 1.00 98.00 100 ALA A N 1
ATOM 774 C CA . ALA A 1 100 ? 1.259 3.708 -10.542 1.00 98.00 100 ALA A CA 1
ATOM 775 C C . ALA A 1 100 ? 0.024 3.035 -9.920 1.00 98.00 100 ALA A C 1
ATOM 777 O O . ALA A 1 100 ? -0.127 3.055 -8.697 1.00 98.00 100 ALA A O 1
ATOM 778 N N . VAL A 1 101 ? -0.831 2.389 -10.725 1.00 98.06 101 VAL A N 1
ATOM 779 C CA . VAL A 1 101 ? -2.026 1.707 -10.197 1.00 98.06 101 VAL A CA 1
ATOM 780 C C . VAL A 1 101 ? -1.657 0.480 -9.367 1.00 98.06 101 VAL A C 1
ATOM 782 O O . VAL A 1 101 ? -2.241 0.273 -8.305 1.00 98.06 101 VAL A O 1
ATOM 785 N N . SER A 1 102 ? -0.643 -0.291 -9.771 1.00 98.38 102 SER A N 1
ATOM 786 C CA . SER A 1 102 ? -0.138 -1.403 -8.962 1.00 98.38 102 SER A CA 1
ATOM 787 C C . SER A 1 102 ? 0.334 -0.922 -7.592 1.00 98.38 102 SER A C 1
ATOM 789 O O . SER A 1 102 ? -0.070 -1.488 -6.579 1.00 98.38 102 SER A O 1
ATOM 791 N N . VAL A 1 103 ? 1.139 0.141 -7.526 1.00 97.88 103 VAL A N 1
ATOM 792 C CA . VAL A 1 103 ? 1.631 0.669 -6.244 1.00 97.88 103 VAL A CA 1
ATOM 793 C C . VAL A 1 103 ? 0.507 1.244 -5.395 1.00 97.88 103 VAL A C 1
ATOM 795 O O . VAL A 1 103 ? 0.474 0.970 -4.195 1.00 97.88 103 VAL A O 1
ATOM 798 N N . ALA A 1 104 ? -0.437 1.974 -5.993 1.00 96.19 104 ALA A N 1
ATOM 799 C CA . ALA A 1 104 ? -1.583 2.525 -5.276 1.00 96.19 104 ALA A CA 1
ATOM 800 C C . ALA A 1 104 ? -2.407 1.418 -4.594 1.00 96.19 104 ALA A C 1
ATOM 802 O O . ALA A 1 104 ? -2.614 1.460 -3.379 1.00 96.19 104 ALA A O 1
ATOM 803 N N . PHE A 1 105 ? -2.805 0.383 -5.343 1.00 96.31 105 PHE A N 1
ATOM 804 C CA . PHE A 1 105 ? -3.620 -0.709 -4.800 1.00 96.31 105 PHE A CA 1
ATOM 805 C C . PHE A 1 105 ? -2.844 -1.614 -3.839 1.00 96.31 105 PHE A C 1
ATOM 807 O O . PHE A 1 105 ? -3.397 -2.029 -2.821 1.00 96.31 105 PHE A O 1
ATOM 814 N N . MET A 1 106 ? -1.565 -1.901 -4.099 1.00 96.75 106 MET A N 1
ATOM 815 C CA . MET A 1 106 ? -0.759 -2.703 -3.170 1.00 96.75 106 MET A CA 1
ATOM 816 C C . MET A 1 106 ? -0.471 -1.951 -1.867 1.00 96.75 106 MET A C 1
ATOM 818 O O . MET A 1 106 ? -0.488 -2.561 -0.800 1.00 96.75 106 MET A O 1
ATOM 822 N N . THR A 1 107 ? -0.289 -0.628 -1.919 1.00 95.56 107 THR A N 1
ATOM 823 C CA . THR A 1 107 ? -0.180 0.201 -0.708 1.00 95.56 107 THR A CA 1
ATOM 824 C C . THR A 1 107 ? -1.489 0.190 0.077 1.00 95.56 107 THR A C 1
ATOM 826 O O . THR A 1 107 ? -1.462 -0.033 1.287 1.00 95.56 107 THR A O 1
ATOM 829 N N . ALA A 1 108 ? -2.630 0.364 -0.604 1.00 92.69 108 ALA A N 1
ATOM 830 C CA . ALA A 1 108 ? -3.946 0.346 0.029 1.00 92.69 108 ALA A CA 1
ATOM 831 C C . ALA A 1 108 ? -4.214 -0.988 0.743 1.00 92.69 108 ALA A C 1
ATOM 833 O O . ALA A 1 108 ? -4.482 -1.013 1.939 1.00 92.69 108 ALA A O 1
ATOM 834 N N . LEU A 1 109 ? -4.090 -2.110 0.032 1.00 89.81 109 LEU A N 1
ATOM 835 C CA . LEU A 1 109 ? -4.440 -3.435 0.557 1.00 89.81 109 LEU A CA 1
ATOM 836 C C . LEU A 1 109 ? -3.413 -3.970 1.558 1.00 89.81 109 LEU A C 1
ATOM 838 O O . LEU A 1 109 ? -3.775 -4.683 2.490 1.00 89.81 109 LEU A O 1
ATOM 842 N N . GLY A 1 110 ? -2.135 -3.647 1.357 1.00 87.00 110 GLY A N 1
ATOM 843 C CA . GLY A 1 110 ? -1.042 -4.091 2.216 1.00 87.00 110 GLY A CA 1
ATOM 844 C C . GLY A 1 110 ? -0.918 -3.293 3.509 1.00 87.00 110 GLY A C 1
ATOM 845 O O . GLY A 1 110 ? -0.722 -3.863 4.581 1.00 87.00 110 GLY A O 1
ATOM 846 N N . GLY A 1 111 ? -1.008 -1.965 3.399 1.00 89.19 111 GLY A N 1
ATOM 847 C CA . GLY A 1 111 ? -0.673 -1.037 4.475 1.00 89.19 111 GLY A CA 1
ATOM 848 C C . GLY A 1 111 ? -1.865 -0.580 5.309 1.00 89.19 111 GLY A C 1
ATOM 849 O O . GLY A 1 111 ? -1.745 -0.529 6.533 1.00 89.19 111 GLY A O 1
ATOM 850 N N . LEU A 1 112 ? -3.012 -0.272 4.687 1.00 92.56 112 LEU A N 1
ATOM 851 C CA . LEU A 1 112 ? -4.149 0.313 5.412 1.00 92.56 112 LEU A CA 1
ATOM 852 C C . LEU A 1 112 ? -4.750 -0.615 6.468 1.00 92.56 112 LEU A C 1
ATOM 854 O O . LEU A 1 112 ? -5.004 -0.118 7.561 1.00 92.56 112 LEU A O 1
ATOM 858 N N . PRO A 1 113 ? -4.946 -1.930 6.236 1.00 93.38 113 PRO A N 1
ATOM 859 C CA . PRO A 1 113 ? -5.496 -2.795 7.277 1.00 93.38 113 PRO A CA 1
ATOM 860 C C . PRO A 1 113 ? -4.599 -2.843 8.516 1.00 93.38 113 PRO A C 1
ATOM 862 O O . PRO A 1 113 ? -5.081 -2.739 9.639 1.00 93.38 113 PRO A O 1
ATOM 865 N N . ALA A 1 114 ? -3.279 -2.929 8.326 1.00 94.38 114 ALA A N 1
ATOM 866 C CA . ALA A 1 114 ? -2.349 -2.892 9.448 1.00 94.38 114 ALA A CA 1
ATOM 867 C C . ALA A 1 114 ? -2.325 -1.520 10.133 1.00 94.38 114 ALA A C 1
ATOM 869 O O . ALA A 1 114 ? -2.294 -1.459 11.361 1.00 94.38 114 ALA A O 1
ATOM 870 N N . ALA A 1 115 ? -2.385 -0.431 9.360 1.00 95.31 115 ALA A N 1
ATOM 871 C CA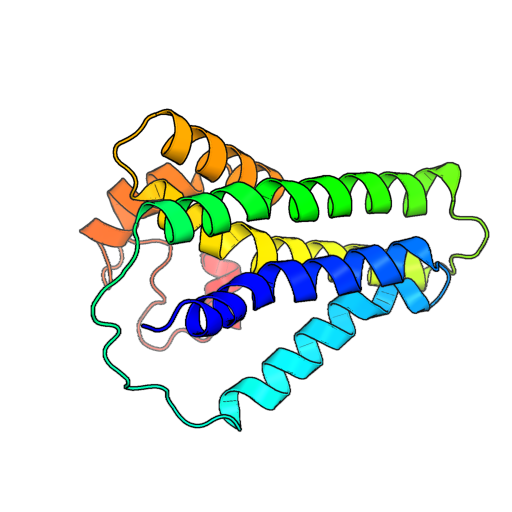 . ALA A 1 115 ? -2.485 0.922 9.895 1.00 95.31 115 ALA A CA 1
ATOM 872 C C . ALA A 1 115 ? -3.752 1.103 10.741 1.00 95.31 115 ALA A C 1
ATOM 874 O O . ALA A 1 115 ? -3.658 1.582 11.867 1.00 95.31 115 ALA A O 1
ATOM 875 N N . HIS A 1 116 ? -4.903 0.643 10.244 1.00 94.88 116 HIS A N 1
ATOM 876 C CA . HIS A 1 116 ? -6.188 0.675 10.937 1.00 94.88 116 HIS A CA 1
ATOM 877 C C . HIS A 1 116 ? -6.087 0.000 12.310 1.00 94.88 116 HIS A C 1
ATOM 879 O O . HIS A 1 116 ? -6.361 0.634 13.329 1.00 94.88 116 HIS A O 1
ATOM 885 N N . GLU A 1 117 ? -5.614 -1.244 12.368 1.00 94.94 117 GLU A N 1
ATOM 886 C CA . GLU A 1 117 ? -5.447 -1.945 13.648 1.00 94.94 117 GLU A CA 1
ATOM 887 C C . GLU A 1 117 ? -4.453 -1.230 14.579 1.00 94.94 117 GLU A C 1
ATOM 889 O O . GLU A 1 117 ? -4.602 -1.238 15.804 1.00 94.94 117 GLU A O 1
ATOM 894 N N . MET A 1 118 ? -3.435 -0.578 14.012 1.00 94.56 118 MET A N 1
ATOM 895 C CA . MET A 1 118 ? -2.456 0.203 14.764 1.00 94.56 118 MET A CA 1
ATOM 896 C C . MET A 1 118 ? -2.998 1.524 15.317 1.00 94.56 118 MET A C 1
ATOM 898 O O . MET A 1 118 ? -2.566 1.932 16.399 1.00 94.56 118 MET A O 1
ATOM 902 N N . PHE A 1 119 ? -3.947 2.177 14.638 1.00 94.00 119 PHE A N 1
ATOM 903 C CA . PHE A 1 119 ? -4.584 3.410 15.119 1.00 94.00 119 PHE A CA 1
ATOM 904 C C . PHE A 1 119 ? -5.277 3.198 16.470 1.00 94.00 119 PHE A C 1
ATOM 906 O O . PHE A 1 119 ? -5.226 4.067 17.342 1.00 94.00 119 PHE A O 1
ATOM 913 N N . HIS A 1 120 ? -5.829 2.001 16.671 1.00 94.25 120 HIS A N 1
ATOM 914 C CA . HIS A 1 120 ? -6.502 1.588 17.905 1.00 94.25 120 HIS A CA 1
ATOM 915 C C . HIS A 1 120 ? -5.557 1.205 19.044 1.00 94.25 120 HIS A C 1
ATOM 917 O O . HIS A 1 120 ? -5.992 0.986 20.175 1.00 94.25 120 HIS A O 1
ATOM 923 N N . ARG A 1 121 ? -4.248 1.091 18.794 1.00 91.56 121 ARG A N 1
ATOM 924 C CA . ARG A 1 121 ? -3.292 0.710 19.842 1.00 91.56 121 ARG A CA 1
ATOM 925 C C . ARG A 1 121 ? -3.105 1.849 20.837 1.00 91.56 121 ARG A C 1
ATOM 927 O O . ARG A 1 121 ? -2.998 3.010 20.469 1.00 91.56 121 ARG A O 1
ATOM 934 N N . HIS A 1 122 ? -2.952 1.513 22.116 1.00 90.38 122 HIS A N 1
ATOM 935 C CA . HIS A 1 122 ? -2.609 2.498 23.150 1.00 90.38 122 HIS A CA 1
ATOM 936 C C . HIS A 1 122 ? -1.117 2.858 23.171 1.00 90.38 122 HIS A C 1
ATOM 938 O O . HIS A 1 122 ? -0.749 3.919 23.670 1.00 90.38 122 HIS A O 1
ATOM 944 N N . SER A 1 123 ? -0.251 1.992 22.637 1.00 94.00 123 SER A N 1
ATOM 945 C CA . SER A 1 123 ? 1.192 2.223 22.624 1.00 94.00 123 SER A CA 1
ATOM 946 C C . SER A 1 123 ? 1.579 3.313 21.621 1.00 94.00 123 SER A C 1
ATOM 948 O O . SER A 1 123 ? 1.096 3.344 20.490 1.00 94.00 123 SER A O 1
ATOM 950 N N . ALA A 1 124 ? 2.512 4.186 22.015 1.00 93.19 124 ALA A N 1
ATOM 951 C CA . ALA A 1 124 ? 3.017 5.248 21.144 1.00 93.19 124 ALA A CA 1
ATOM 952 C C . ALA A 1 124 ? 3.678 4.692 19.871 1.00 93.19 124 ALA A C 1
ATOM 954 O O . ALA A 1 124 ? 3.477 5.232 18.789 1.00 93.19 124 ALA A O 1
ATOM 955 N N . ALA A 1 125 ? 4.410 3.579 19.989 1.00 93.75 125 ALA A N 1
ATOM 956 C CA . ALA A 1 125 ? 5.036 2.910 18.851 1.00 93.75 125 ALA A CA 1
ATOM 957 C C . ALA A 1 125 ? 4.004 2.387 17.838 1.00 93.75 125 ALA A C 1
ATOM 959 O O . ALA A 1 125 ? 4.198 2.562 16.639 1.00 93.75 125 ALA A O 1
ATOM 960 N N . GLY A 1 126 ? 2.895 1.803 18.311 1.00 93.88 126 GLY A N 1
ATOM 961 C CA . GLY A 1 126 ? 1.828 1.314 17.437 1.00 93.88 126 GLY A CA 1
ATOM 962 C C . GLY A 1 126 ? 1.196 2.456 16.659 1.00 93.88 126 GLY A C 1
ATOM 963 O O . GLY A 1 126 ? 1.180 2.425 15.433 1.00 93.88 126 GLY A O 1
ATOM 964 N N . LYS A 1 127 ? 0.793 3.521 17.362 1.00 93.25 127 LYS A N 1
ATOM 965 C CA . LYS A 1 127 ? 0.237 4.722 16.726 1.00 93.25 127 LYS A CA 1
ATOM 966 C C . LYS A 1 127 ? 1.206 5.343 15.722 1.00 93.25 127 LYS A C 1
ATOM 968 O O . LYS A 1 127 ? 0.795 5.673 14.618 1.00 93.25 127 LYS A O 1
ATOM 973 N N . PHE A 1 128 ? 2.489 5.452 16.073 1.00 93.38 128 PHE A N 1
ATOM 974 C CA . PHE A 1 128 ? 3.510 5.999 15.181 1.00 93.38 128 PHE A CA 1
ATOM 975 C C . PHE A 1 128 ? 3.658 5.175 13.896 1.00 93.38 128 PHE A C 1
ATOM 977 O O . PHE A 1 128 ? 3.587 5.738 12.807 1.00 93.38 128 PHE A O 1
ATOM 984 N N . VAL A 1 129 ? 3.818 3.850 13.999 1.00 94.38 129 VAL A N 1
ATOM 985 C CA . VAL A 1 129 ? 3.960 2.985 12.814 1.00 94.38 129 VAL A CA 1
ATOM 986 C C . VAL A 1 129 ? 2.679 2.983 11.977 1.00 94.38 129 VAL A C 1
ATOM 988 O O . VAL A 1 129 ? 2.761 3.068 10.751 1.00 94.38 129 VAL A O 1
ATOM 991 N N . GLY A 1 130 ? 1.507 2.982 12.618 1.00 94.56 130 GLY A N 1
ATOM 992 C CA . GLY A 1 130 ? 0.227 3.140 11.931 1.00 94.56 130 GLY A CA 1
ATOM 993 C C . GLY A 1 130 ? 0.166 4.450 11.146 1.00 94.56 130 GLY A C 1
ATOM 994 O O . GLY A 1 130 ? -0.150 4.445 9.959 1.00 94.56 130 GLY A O 1
ATOM 995 N N . SER A 1 131 ? 0.532 5.573 11.768 1.00 93.31 131 SER A N 1
ATOM 996 C CA . SER A 1 131 ? 0.589 6.881 11.104 1.00 93.31 131 SER A CA 1
ATOM 997 C C . SER A 1 131 ? 1.606 6.929 9.963 1.00 93.31 131 SER A C 1
ATOM 999 O O . SER A 1 131 ? 1.330 7.564 8.946 1.00 93.31 131 SER A O 1
ATOM 1001 N N . VAL A 1 132 ? 2.752 6.247 10.078 1.00 93.62 132 VAL A N 1
ATOM 1002 C CA . VAL A 1 132 ? 3.714 6.108 8.969 1.00 93.62 132 VAL A CA 1
ATOM 1003 C C . VAL A 1 132 ? 3.070 5.379 7.791 1.00 93.62 132 VAL A C 1
ATOM 1005 O O . VAL A 1 132 ? 3.112 5.890 6.674 1.00 93.62 132 VAL A O 1
ATOM 1008 N N . LEU A 1 133 ? 2.421 4.235 8.030 1.00 94.50 133 LEU A N 1
ATOM 1009 C CA . LEU A 1 133 ? 1.698 3.496 6.989 1.00 94.50 133 LEU A CA 1
ATOM 1010 C C . LEU A 1 133 ? 0.592 4.347 6.343 1.00 94.50 133 LEU A C 1
ATOM 1012 O O . LEU A 1 133 ? 0.501 4.396 5.117 1.00 94.50 133 LEU A O 1
ATOM 1016 N N . GLY A 1 134 ? -0.193 5.072 7.146 1.00 93.12 134 GLY A N 1
ATOM 1017 C CA . GLY A 1 134 ? -1.204 6.008 6.643 1.00 93.12 134 GLY A CA 1
ATOM 1018 C C . GLY A 1 134 ? -0.595 7.136 5.806 1.00 93.12 134 GLY A C 1
ATOM 1019 O O . GLY A 1 134 ? -1.118 7.481 4.751 1.00 93.12 134 GLY A O 1
ATOM 1020 N N . THR A 1 135 ? 0.563 7.661 6.209 1.00 91.81 135 THR A N 1
ATOM 1021 C CA . THR A 1 135 ? 1.279 8.717 5.472 1.00 91.81 135 THR A CA 1
ATOM 1022 C C . THR A 1 135 ? 1.826 8.219 4.136 1.00 91.81 135 THR A C 1
ATOM 1024 O O . THR A 1 135 ? 1.757 8.952 3.155 1.00 91.81 135 THR A O 1
ATOM 1027 N N . ILE A 1 136 ? 2.318 6.976 4.059 1.00 91.50 136 ILE A N 1
ATOM 1028 C CA . ILE A 1 136 ? 2.738 6.358 2.787 1.00 91.50 136 ILE A CA 1
ATOM 1029 C C . ILE A 1 136 ? 1.556 6.273 1.807 1.00 91.50 136 ILE A C 1
ATOM 1031 O O . ILE A 1 136 ? 1.731 6.457 0.606 1.00 91.50 136 ILE A O 1
ATOM 1035 N N . PHE A 1 137 ? 0.342 6.066 2.319 1.00 87.19 137 PHE A N 1
ATOM 1036 C CA . PHE A 1 137 ? -0.893 6.126 1.536 1.00 87.19 137 PHE A CA 1
ATOM 1037 C C . PHE A 1 137 ? -1.391 7.567 1.272 1.00 87.19 137 PHE A C 1
ATOM 1039 O O . PHE A 1 137 ? -2.505 7.766 0.802 1.00 87.19 137 PHE A O 1
ATOM 1046 N N . ALA A 1 138 ? -0.590 8.591 1.580 1.00 87.56 138 ALA A N 1
ATOM 1047 C CA . ALA A 1 138 ? -0.971 10.004 1.519 1.00 87.56 138 ALA A CA 1
ATOM 1048 C C . ALA A 1 138 ? -2.180 10.377 2.404 1.00 87.56 138 ALA A C 1
ATOM 1050 O O . ALA A 1 138 ? -2.854 11.373 2.158 1.00 87.56 138 ALA A O 1
ATOM 1051 N N . SER A 1 139 ? -2.420 9.620 3.480 1.00 87.25 139 SER A N 1
ATOM 1052 C CA . SER A 1 139 ? -3.500 9.852 4.442 1.00 87.25 139 SER A CA 1
ATOM 1053 C C . SER A 1 139 ? -2.987 9.867 5.887 1.00 87.25 139 SER A C 1
ATOM 1055 O O . SER A 1 139 ? -3.399 9.097 6.756 1.00 87.25 139 SER A O 1
ATOM 1057 N N . GLY A 1 140 ? -2.042 10.771 6.161 1.00 83.81 140 GLY A N 1
ATOM 1058 C CA . GLY A 1 140 ? -1.412 10.901 7.483 1.00 83.81 140 GLY A CA 1
ATOM 1059 C C . GLY A 1 140 ? -2.376 11.299 8.610 1.00 83.81 140 GLY A C 1
ATOM 1060 O O . GLY A 1 140 ? -2.096 11.024 9.775 1.00 83.81 140 GLY A O 1
ATOM 1061 N N . TYR A 1 141 ? -3.528 11.896 8.280 1.00 87.06 141 TYR A N 1
ATOM 1062 C CA . TYR A 1 141 ? -4.546 12.290 9.258 1.00 87.06 141 TYR A CA 1
ATOM 1063 C C . TYR A 1 141 ? -5.534 11.163 9.609 1.00 87.06 141 TYR A C 1
ATOM 1065 O O . TYR A 1 141 ? -6.254 11.300 10.600 1.00 87.06 141 TYR A O 1
ATOM 1073 N N . SER A 1 142 ? -5.537 10.048 8.856 1.00 89.19 142 SER A N 1
ATOM 1074 C CA . SER A 1 142 ? -6.499 8.939 9.018 1.00 89.19 142 SER A CA 1
ATOM 1075 C C . SER A 1 142 ? -6.600 8.450 10.458 1.00 89.19 142 SER A C 1
ATOM 1077 O O . SER A 1 142 ? -7.688 8.197 10.944 1.00 89.19 142 SER A O 1
ATOM 1079 N N . ALA A 1 143 ? -5.482 8.368 11.186 1.00 91.00 143 ALA A N 1
ATOM 1080 C CA . ALA A 1 143 ? -5.494 7.911 12.575 1.00 91.00 143 ALA A CA 1
ATOM 1081 C C . ALA A 1 143 ? -6.377 8.784 13.487 1.00 91.00 143 ALA A C 1
ATOM 1083 O O . ALA A 1 143 ? -7.037 8.274 14.391 1.00 91.00 143 ALA A O 1
ATOM 1084 N N . LEU A 1 144 ? -6.370 10.104 13.267 1.00 90.62 144 LEU A N 1
ATOM 1085 C CA . LEU A 1 144 ? -7.159 11.049 14.053 1.00 90.62 144 LEU A CA 1
ATOM 1086 C C . LEU A 1 144 ? -8.632 10.979 13.667 1.00 90.62 144 LEU A C 1
ATOM 1088 O O . LEU A 1 144 ? -9.454 10.802 14.563 1.00 90.62 144 LEU A O 1
ATOM 1092 N N . ALA A 1 145 ? -8.930 11.085 12.367 1.00 91.12 145 ALA A N 1
ATOM 1093 C CA . ALA A 1 145 ? -10.296 11.020 11.849 1.00 91.12 145 ALA A CA 1
ATOM 1094 C C . ALA A 1 145 ? -10.964 9.694 12.225 1.00 91.12 145 ALA A C 1
ATOM 1096 O O . ALA A 1 145 ? -12.050 9.696 12.792 1.00 91.12 145 ALA A O 1
ATOM 1097 N N . HIS A 1 146 ? -10.261 8.577 12.048 1.00 93.81 146 HIS A N 1
ATOM 1098 C CA . HIS A 1 146 ? -10.791 7.258 12.364 1.00 93.81 146 HIS A CA 1
ATOM 1099 C C . HIS A 1 146 ? -11.184 7.128 13.841 1.00 93.81 146 HIS A C 1
ATOM 1101 O O . HIS A 1 146 ? -12.318 6.805 14.178 1.00 93.81 146 HIS A O 1
ATOM 1107 N N . VAL A 1 147 ? -10.256 7.416 14.757 1.00 92.56 147 VAL A N 1
ATOM 1108 C CA . VAL A 1 147 ? -10.462 7.155 16.194 1.00 92.56 147 VAL A CA 1
ATOM 1109 C C . VAL A 1 147 ? -11.347 8.207 16.869 1.00 92.56 147 VAL A C 1
ATOM 1111 O O . VAL A 1 147 ? -12.090 7.867 17.786 1.00 92.56 147 VAL A O 1
ATOM 1114 N N . HIS A 1 148 ? -11.260 9.473 16.454 1.00 92.31 148 HIS A N 1
ATOM 1115 C CA . HIS A 1 148 ? -11.926 10.589 17.142 1.00 92.31 148 HIS A CA 1
ATOM 1116 C C . HIS A 1 148 ? -13.140 11.143 16.395 1.00 92.31 148 HIS A C 1
ATOM 1118 O O . HIS A 1 148 ? -13.795 12.036 16.924 1.00 92.31 148 HIS A O 1
ATOM 1124 N N . VAL A 1 149 ? -13.424 10.655 15.186 1.00 94.06 149 VAL A N 1
ATOM 1125 C CA . VAL A 1 149 ? -14.630 11.012 14.433 1.00 94.06 149 VAL A CA 1
ATOM 1126 C C . VAL A 1 149 ? -15.356 9.740 14.033 1.00 94.06 149 VAL A C 1
ATOM 1128 O O . VAL A 1 149 ? -16.377 9.450 14.643 1.00 94.06 149 VAL A O 1
ATOM 1131 N N . HIS A 1 150 ? -14.803 8.930 13.121 1.00 95.00 150 HIS A N 1
ATOM 1132 C CA . HIS A 1 150 ? -1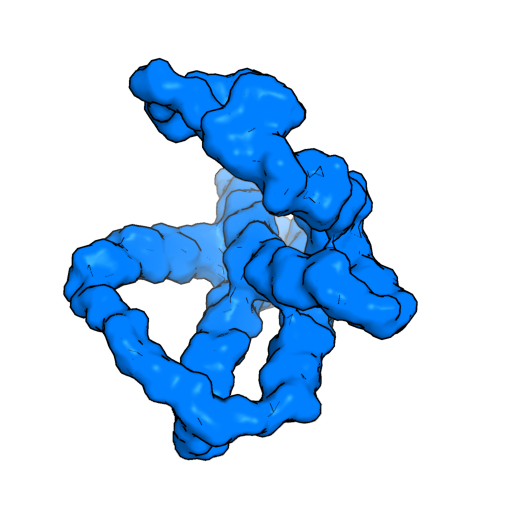5.504 7.774 12.550 1.00 95.00 150 HIS A CA 1
ATOM 1133 C C . HIS A 1 150 ? -16.070 6.847 13.628 1.00 95.00 150 HIS A C 1
ATOM 1135 O O . HIS A 1 150 ? -17.264 6.609 13.622 1.00 95.00 150 HIS A O 1
ATOM 1141 N N . HIS A 1 151 ? -15.284 6.390 14.611 1.00 95.62 151 HIS A N 1
ATOM 1142 C CA . HIS A 1 151 ? -15.785 5.495 15.679 1.00 95.62 151 HIS A CA 1
ATOM 1143 C C . HIS A 1 151 ? -16.796 6.129 16.648 1.00 95.62 151 HIS A C 1
ATOM 1145 O O . HIS A 1 151 ? -17.477 5.403 17.370 1.00 95.62 151 HIS A O 1
ATOM 1151 N N . ILE A 1 152 ? -16.875 7.459 16.708 1.00 95.25 152 ILE A N 1
ATOM 1152 C CA . ILE A 1 152 ? -17.803 8.188 17.588 1.00 95.25 152 ILE A CA 1
ATOM 1153 C C . ILE A 1 152 ? -19.103 8.499 16.841 1.00 95.25 152 ILE A C 1
ATOM 1155 O O . ILE A 1 152 ? -20.187 8.293 17.379 1.00 95.25 152 ILE A O 1
ATOM 1159 N N . GLU A 1 153 ? -18.971 8.942 15.595 1.00 95.88 153 GLU A N 1
ATOM 1160 C CA . GLU A 1 153 ? -20.029 9.458 14.728 1.00 95.88 153 GLU A CA 1
ATOM 1161 C C . GLU A 1 153 ? -20.390 8.462 13.605 1.00 95.88 153 GLU A C 1
ATOM 1163 O O . GLU A 1 153 ? -20.952 8.838 12.581 1.00 95.88 153 GLU A O 1
ATOM 1168 N N . THR A 1 154 ? -20.052 7.173 13.752 1.00 94.81 154 THR A N 1
ATOM 1169 C CA . THR A 1 154 ? -20.347 6.161 12.721 1.00 94.81 154 THR A CA 1
ATOM 1170 C C . THR A 1 154 ? -21.844 6.164 12.405 1.00 94.81 154 THR A C 1
ATOM 1172 O O . THR A 1 154 ? -22.663 6.148 13.324 1.00 94.81 154 THR A O 1
ATOM 1175 N N . ASP A 1 155 ? -22.205 6.092 11.121 1.00 93.06 155 ASP A N 1
ATOM 1176 C CA . ASP A 1 155 ? -23.604 6.093 10.656 1.00 93.06 155 ASP A CA 1
ATOM 1177 C C . ASP A 1 155 ? -24.344 7.433 10.886 1.00 93.06 155 ASP A C 1
ATOM 1179 O O . ASP A 1 155 ? -25.578 7.485 10.861 1.00 93.06 155 ASP A O 1
ATOM 1183 N N . THR A 1 156 ? -23.609 8.539 11.072 1.00 92.56 156 THR A N 1
ATOM 1184 C CA . THR A 1 156 ? -24.166 9.900 11.141 1.00 92.56 156 THR A CA 1
ATOM 1185 C C . THR A 1 156 ? -23.633 10.802 10.014 1.00 92.56 156 THR A C 1
ATOM 1187 O O . THR A 1 156 ? -22.623 10.488 9.378 1.00 92.56 156 THR A O 1
ATOM 1190 N N . PRO A 1 157 ? -24.306 11.932 9.710 1.00 89.62 157 PRO A N 1
ATOM 1191 C CA . PRO A 1 157 ? -23.795 12.923 8.760 1.00 89.62 157 PRO A CA 1
ATOM 1192 C C . PRO A 1 157 ? -22.467 13.581 9.162 1.00 89.62 157 PRO A C 1
ATOM 1194 O O . PRO A 1 157 ? -21.817 14.185 8.306 1.00 89.62 157 PRO A O 1
ATOM 1197 N N . GLU A 1 158 ? -22.097 13.513 10.441 1.00 91.00 158 GLU A N 1
ATOM 1198 C CA . GLU A 1 158 ? -20.868 14.082 10.993 1.00 91.00 158 GLU A CA 1
ATOM 1199 C C . GLU A 1 158 ? -19.621 13.243 10.660 1.00 91.00 158 GLU A C 1
ATOM 1201 O O . GLU A 1 158 ? -18.508 13.774 10.666 1.00 91.00 158 GLU A O 1
ATOM 1206 N N . ASP A 1 159 ? -19.790 11.968 10.302 1.00 93.31 159 ASP A N 1
ATOM 1207 C CA . ASP A 1 159 ? -18.710 11.114 9.818 1.00 93.31 159 ASP A CA 1
ATOM 1208 C C . ASP A 1 159 ? -18.541 11.210 8.294 1.00 93.31 159 ASP A C 1
ATOM 1210 O O . ASP A 1 159 ? -19.345 10.714 7.499 1.00 93.31 159 ASP A O 1
ATOM 1214 N N . THR A 1 160 ? -17.428 11.805 7.864 1.00 88.62 160 THR A N 1
ATOM 1215 C CA . THR A 1 160 ? -17.085 11.930 6.442 1.00 88.62 160 THR A CA 1
ATOM 1216 C C . THR A 1 160 ? -16.860 10.582 5.754 1.00 88.62 160 THR A C 1
ATOM 1218 O O . THR A 1 160 ? -17.028 10.505 4.533 1.00 88.62 160 THR A O 1
ATOM 1221 N N . GLU A 1 161 ? -16.516 9.534 6.512 1.00 89.75 161 GLU A N 1
ATOM 1222 C CA . GLU A 1 161 ? -16.253 8.176 6.015 1.00 89.75 161 GLU A CA 1
ATOM 1223 C C . GLU A 1 161 ? -17.531 7.322 5.909 1.00 89.75 161 GLU A C 1
ATOM 1225 O O . GLU A 1 161 ? -17.521 6.262 5.276 1.00 89.75 161 GLU A O 1
ATOM 1230 N N . THR A 1 162 ? -18.658 7.807 6.440 1.00 92.44 162 THR A N 1
ATOM 1231 C CA . THR A 1 162 ? -19.969 7.167 6.298 1.00 92.44 162 THR A CA 1
ATOM 1232 C C . THR A 1 162 ? -20.648 7.625 4.995 1.00 92.44 162 THR A C 1
ATOM 1234 O O . THR A 1 162 ? -20.787 8.829 4.745 1.00 92.44 162 THR A O 1
ATOM 1237 N N . PRO A 1 163 ? -21.104 6.706 4.120 1.00 92.56 163 PRO A N 1
ATOM 1238 C CA . PRO A 1 163 ? -21.910 7.065 2.956 1.00 92.56 163 PRO A CA 1
ATOM 1239 C C . PRO A 1 163 ? -23.321 7.498 3.365 1.00 92.56 163 PRO A C 1
ATOM 1241 O O . PRO A 1 163 ? -23.958 6.870 4.210 1.00 92.56 163 PRO A O 1
ATOM 1244 N N . PHE A 1 164 ? -23.868 8.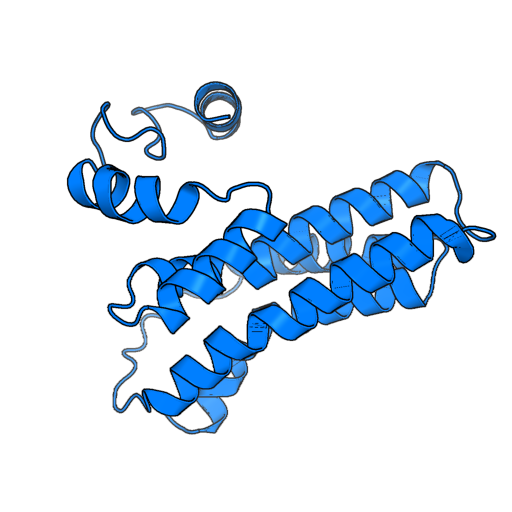528 2.710 1.00 91.62 164 PHE A N 1
ATOM 1245 C CA . PHE A 1 164 ? -25.259 8.911 2.954 1.00 91.62 164 PHE A CA 1
ATOM 1246 C C . PHE A 1 164 ? -26.224 7.819 2.484 1.00 91.62 164 PHE A C 1
ATOM 1248 O O . PHE A 1 164 ? -25.963 7.071 1.538 1.00 91.62 164 PHE A O 1
ATOM 1255 N N . ARG A 1 165 ? -27.408 7.754 3.098 1.00 91.56 165 ARG A N 1
ATOM 1256 C CA . ARG A 1 165 ? -28.424 6.771 2.710 1.00 91.56 165 ARG A CA 1
ATOM 1257 C C . ARG A 1 165 ? -28.817 6.936 1.236 1.00 91.56 165 ARG A C 1
ATOM 1259 O O . ARG A 1 165 ? -29.339 7.972 0.834 1.00 91.56 165 ARG A O 1
ATOM 1266 N N . GLY A 1 166 ? -28.604 5.883 0.445 1.00 93.06 166 GLY A N 1
ATOM 1267 C CA . GLY A 1 166 ? -28.860 5.884 -1.002 1.00 93.06 166 GLY A CA 1
ATOM 1268 C C . GLY A 1 166 ? -27.721 6.464 -1.852 1.00 93.06 166 GLY A C 1
ATOM 1269 O O . GLY A 1 166 ? -27.859 6.551 -3.073 1.00 93.06 166 GLY A O 1
ATOM 1270 N N . GLU A 1 167 ? -26.598 6.844 -1.241 1.00 94.81 167 GLU A N 1
ATOM 1271 C CA . GLU A 1 167 ? -25.379 7.226 -1.947 1.00 94.81 167 GLU A CA 1
ATOM 1272 C C . GLU A 1 167 ? -24.703 5.984 -2.544 1.00 94.81 167 GLU A C 1
ATOM 1274 O O . GLU A 1 167 ? -24.494 4.979 -1.868 1.00 94.81 167 GLU A O 1
ATOM 1279 N N . ASN A 1 168 ? -24.381 6.034 -3.839 1.00 94.75 168 ASN A N 1
ATOM 1280 C CA . ASN A 1 168 ? -23.596 4.984 -4.484 1.00 94.75 168 ASN A CA 1
ATOM 1281 C C . ASN A 1 168 ? -22.092 5.243 -4.310 1.00 94.75 168 ASN A C 1
ATOM 1283 O O . ASN A 1 168 ? -21.676 6.370 -4.041 1.00 94.75 168 ASN A O 1
ATOM 1287 N N . VAL A 1 169 ? -21.275 4.211 -4.537 1.00 91.38 169 VAL A N 1
ATOM 1288 C CA . VAL A 1 169 ? -19.818 4.271 -4.332 1.00 91.38 169 VAL A CA 1
ATOM 1289 C C . VAL A 1 169 ? -19.135 5.395 -5.120 1.00 91.38 169 VAL A C 1
ATOM 1291 O O . VAL A 1 169 ? -18.232 6.040 -4.605 1.00 91.38 169 VAL A O 1
ATOM 1294 N N . TYR A 1 170 ? -19.585 5.691 -6.342 1.00 93.00 170 TYR A N 1
ATOM 1295 C CA . TYR A 1 170 ? -18.967 6.728 -7.173 1.00 93.00 170 TYR A CA 1
ATOM 1296 C C . TYR A 1 170 ? -19.241 8.130 -6.631 1.00 93.00 170 TYR A C 1
ATOM 1298 O O . TYR A 1 170 ? -18.346 8.972 -6.602 1.00 93.00 170 TYR A O 1
ATOM 1306 N N . ARG A 1 171 ? -20.474 8.376 -6.174 1.00 94.44 171 ARG A N 1
ATOM 1307 C CA . ARG A 1 171 ? -20.849 9.647 -5.549 1.00 94.44 171 ARG A CA 1
ATOM 1308 C C . ARG A 1 171 ? -20.153 9.824 -4.201 1.00 94.44 171 ARG A C 1
ATOM 1310 O O . ARG A 1 171 ? -19.640 10.909 -3.946 1.00 94.44 171 ARG A O 1
ATOM 1317 N N . PHE A 1 172 ? -20.083 8.752 -3.410 1.00 93.88 172 PHE A N 1
ATOM 1318 C CA . PHE A 1 172 ? -19.365 8.729 -2.140 1.00 93.88 172 PHE A CA 1
ATOM 1319 C C . PHE A 1 172 ? -17.900 9.122 -2.320 1.00 93.88 172 PHE A C 1
ATOM 1321 O O . PHE A 1 172 ? -17.448 10.056 -1.672 1.00 93.88 172 PHE A O 1
ATOM 1328 N N . VAL A 1 173 ? -17.187 8.481 -3.255 1.00 90.19 173 VAL A N 1
ATOM 1329 C CA . VAL A 1 173 ? -15.769 8.777 -3.513 1.00 90.19 173 VAL A CA 1
ATOM 1330 C C . VAL A 1 173 ? -15.557 10.249 -3.863 1.00 90.19 173 VAL A C 1
ATOM 1332 O O . VAL A 1 173 ? -14.622 10.850 -3.362 1.00 90.19 173 VAL A O 1
ATOM 1335 N N . VAL A 1 174 ? -16.424 10.857 -4.680 1.00 91.44 174 VAL A N 1
ATOM 1336 C CA . VAL A 1 174 ? -16.295 12.284 -5.033 1.00 91.44 174 VAL A CA 1
ATOM 1337 C C . VAL A 1 174 ? -16.609 13.207 -3.854 1.00 91.44 174 VAL A C 1
ATOM 1339 O O . VAL A 1 174 ? -16.003 14.265 -3.741 1.00 91.44 174 VAL A O 1
ATOM 1342 N N . ARG A 1 175 ? -17.565 12.845 -2.992 1.00 91.88 175 ARG A N 1
ATOM 1343 C CA . ARG A 1 175 ? -17.927 13.647 -1.814 1.00 91.88 175 ARG A CA 1
ATOM 1344 C C . ARG A 1 175 ? -16.881 13.553 -0.700 1.00 91.88 175 ARG A C 1
ATOM 1346 O O . ARG A 1 175 ? -16.676 14.538 0.001 1.00 91.88 175 ARG A O 1
ATOM 1353 N N . ALA A 1 176 ? -16.326 12.363 -0.488 1.00 86.81 176 ALA A N 1
ATOM 1354 C CA . ALA A 1 176 ? -15.443 12.042 0.630 1.00 86.81 176 ALA A CA 1
ATOM 1355 C C . ALA A 1 176 ? -13.946 12.247 0.319 1.00 86.81 176 ALA A C 1
ATOM 1357 O O . ALA A 1 176 ? -13.136 12.156 1.238 1.00 86.81 176 ALA A O 1
ATOM 1358 N N . ALA A 1 177 ? -13.583 12.488 -0.949 1.00 76.31 177 ALA A N 1
ATOM 1359 C CA . ALA A 1 177 ? -12.225 12.846 -1.377 1.00 76.31 177 ALA A CA 1
ATOM 1360 C C . ALA A 1 177 ? -11.883 14.307 -1.061 1.00 76.31 177 ALA A C 1
ATOM 1362 O O . ALA A 1 177 ? -10.719 14.545 -0.667 1.00 76.31 177 ALA A O 1
#

Sequence (177 aa):
MTRIDYLRYMSPALLVASGILGLWLGGHWVWLGFVAFLAVAVTDPLLGKDHGMRQGAHPLLADVILYFQVVPVALLWVVFAWRIGTANADLAPLDYFGAAVSVAFMTALGGLPAAHEMFHRHSAAGKFVGSVLGTIFASGYSALAHVHVHHIETDTPEDTETPFRGENVYRFVVRAA

Foldseek 3Di:
DDPVVCVVLCVLVVLLVQCLVLLVVDEQSNLRSVVSVVVCVVCVVVDDDDPDDDPDDDVVSVLCSLLCLLVSLVSSVVSLCCSVPVVPPNYDPVSNVSNVSSNLVSLCSSQQVSLLVLLPDPDPVSPVSSLVSCVSNVRSCCSVLVPPPCVVQPPHPSRLQHADVVDDPVNSVVSSD

pLDDT: mean 92.89, std 5.91, range [64.38, 98.75]

Radius of gyration: 17.83 Å; chains: 1; bounding box: 46×37×46 Å

Secondary structure (DSSP, 8-state):
--TGGGGGGGHHHHHHHHHHHHHHH-GGGGGHHHHHHHHHHHHGGGSPP------S--HHHHHHHHHHTHHHHHHHHHHHHHHHHTT-TT--HHHHHHHHHHHHHHHHHHHHHHHHHHHT-SSHHHHHHHHHHHHHTT-TTHHHHIIIIIHHHTTSTT-TTSPPTT--HHHHHHHH-